Protein AF-A0A212C5T6-F1 (afdb_monomer)

Structure (mmCIF, N/CA/C/O backbone):
data_AF-A0A212C5T6-F1
#
_entry.id   AF-A0A212C5T6-F1
#
loop_
_atom_site.group_PDB
_atom_site.id
_atom_site.type_symbol
_atom_site.label_atom_id
_atom_site.label_alt_id
_atom_site.label_comp_id
_atom_site.label_asym_id
_atom_site.label_entity_id
_atom_site.label_seq_id
_atom_site.pdbx_PDB_ins_code
_atom_site.Cartn_x
_atom_site.Cartn_y
_atom_site.Cartn_z
_atom_site.occupancy
_atom_site.B_iso_or_equiv
_atom_site.auth_seq_id
_atom_site.auth_comp_id
_atom_site.auth_asym_id
_atom_site.auth_atom_id
_atom_site.pdbx_PDB_model_num
ATOM 1 N N . MET A 1 1 ? 18.902 -3.415 93.023 1.00 35.72 1 MET A N 1
ATOM 2 C CA . MET A 1 1 ? 18.819 -2.760 91.704 1.00 35.72 1 MET A CA 1
ATOM 3 C C . MET A 1 1 ? 17.953 -3.625 90.806 1.00 35.72 1 MET A C 1
ATOM 5 O O . MET A 1 1 ? 18.216 -4.813 90.742 1.00 35.72 1 MET A O 1
ATOM 9 N N . ILE A 1 2 ? 16.951 -2.993 90.184 1.00 35.66 2 ILE A N 1
ATOM 10 C CA . ILE A 1 2 ? 16.419 -3.263 88.837 1.00 35.66 2 ILE A CA 1
ATOM 11 C C . ILE A 1 2 ? 15.743 -4.639 88.617 1.00 35.66 2 ILE A C 1
ATOM 13 O O . ILE A 1 2 ? 16.389 -5.667 88.451 1.00 35.66 2 ILE A O 1
ATOM 17 N N . PHE A 1 3 ? 14.405 -4.602 88.595 1.00 30.30 3 PHE A N 1
ATOM 18 C CA . PHE A 1 3 ? 13.509 -5.548 87.907 1.00 30.30 3 PHE A CA 1
ATOM 19 C C . PHE A 1 3 ? 13.684 -5.447 86.368 1.00 30.30 3 PHE A C 1
ATOM 21 O O . PHE A 1 3 ? 14.281 -4.484 85.898 1.00 30.30 3 PHE A O 1
ATOM 28 N N . PRO A 1 4 ? 12.988 -6.267 85.566 1.00 52.34 4 PRO A N 1
ATOM 29 C CA . PRO A 1 4 ? 13.288 -7.629 85.137 1.00 52.34 4 PRO A CA 1
ATOM 30 C C . PRO A 1 4 ? 13.469 -7.642 83.597 1.00 52.34 4 PRO A C 1
ATOM 32 O O . PRO A 1 4 ? 13.350 -6.607 82.956 1.00 52.34 4 PRO A O 1
ATOM 35 N N . GLU A 1 5 ? 13.665 -8.793 82.956 1.00 35.28 5 GLU A N 1
ATOM 36 C CA . GLU A 1 5 ? 13.210 -8.940 81.562 1.00 35.28 5 GLU A CA 1
ATOM 37 C C . GLU A 1 5 ? 13.089 -10.420 81.200 1.00 35.28 5 GLU A C 1
ATOM 39 O O . GLU A 1 5 ? 14.076 -11.138 81.063 1.00 35.28 5 GLU A O 1
ATOM 44 N N . THR A 1 6 ? 11.853 -10.905 81.076 1.00 45.28 6 THR A N 1
ATOM 45 C CA . THR A 1 6 ? 11.567 -12.130 80.324 1.00 45.28 6 THR A CA 1
ATOM 46 C C . THR A 1 6 ? 10.962 -11.707 78.999 1.00 45.28 6 THR A C 1
ATOM 48 O O . THR A 1 6 ? 9.801 -11.319 78.908 1.00 45.28 6 THR A O 1
ATOM 51 N N . SER A 1 7 ? 11.790 -11.767 77.963 1.00 41.31 7 SER A N 1
ATOM 52 C CA . SER A 1 7 ? 11.422 -11.518 76.578 1.00 41.31 7 SER A CA 1
ATOM 53 C C . SER A 1 7 ? 10.612 -12.707 76.048 1.00 41.31 7 SER A C 1
ATOM 55 O O . SER A 1 7 ? 11.163 -13.680 75.539 1.00 41.31 7 SER A O 1
ATOM 57 N N . LYS A 1 8 ? 9.283 -12.641 76.165 1.00 51.31 8 LYS A N 1
ATOM 58 C CA . LYS A 1 8 ? 8.364 -13.371 75.281 1.00 51.31 8 LYS A CA 1
ATOM 59 C C . LYS A 1 8 ? 7.740 -12.362 74.325 1.00 51.31 8 LYS A C 1
ATOM 61 O O . LYS A 1 8 ? 6.705 -11.768 74.593 1.00 51.31 8 LYS A O 1
ATOM 66 N N . ASN A 1 9 ? 8.447 -12.163 73.224 1.00 43.94 9 ASN A N 1
ATOM 67 C CA . ASN A 1 9 ? 7.985 -11.464 72.035 1.00 43.94 9 ASN A CA 1
ATOM 68 C C . ASN A 1 9 ? 7.105 -12.409 71.198 1.00 43.94 9 ASN A C 1
ATOM 70 O O . ASN A 1 9 ? 7.504 -13.553 71.004 1.00 43.94 9 ASN A O 1
ATOM 74 N N . MET A 1 10 ? 5.965 -12.033 70.613 1.00 38.06 10 MET A N 1
ATOM 75 C CA . MET A 1 10 ? 5.112 -10.831 70.659 1.00 38.06 10 MET A CA 1
ATOM 76 C C . MET A 1 10 ? 3.752 -11.296 70.078 1.00 38.06 10 MET A C 1
ATOM 78 O O . MET A 1 10 ? 3.755 -11.933 69.029 1.00 38.06 10 MET A O 1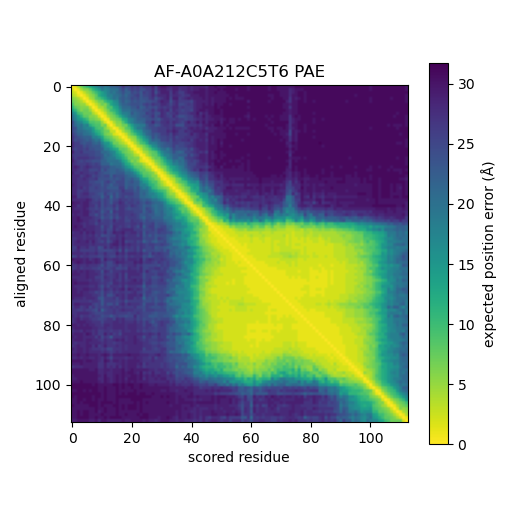
ATOM 82 N N . PHE A 1 11 ? 2.635 -11.244 70.816 1.00 37.28 11 PHE A N 1
ATOM 83 C CA . PHE A 1 11 ? 1.751 -10.084 71.074 1.00 37.28 11 PHE A CA 1
ATOM 84 C C . PHE A 1 11 ? 0.607 -10.049 70.034 1.00 37.28 11 PHE A C 1
ATOM 86 O O . PHE A 1 11 ? 0.898 -9.906 68.852 1.00 37.28 11 PHE A O 1
ATOM 93 N N . THR A 1 12 ? -0.695 -10.193 70.310 1.00 45.56 12 THR A N 1
ATOM 94 C CA . THR A 1 12 ? -1.588 -10.305 71.499 1.00 45.56 12 THR A CA 1
ATOM 95 C C . THR A 1 12 ? -2.949 -10.780 70.940 1.00 45.56 12 THR A C 1
ATOM 97 O O . THR A 1 12 ? -3.289 -10.382 69.827 1.00 45.56 12 THR A O 1
ATOM 100 N N . GLU A 1 13 ? -3.694 -11.723 71.532 1.00 39.53 13 GLU A N 1
ATOM 101 C CA . GLU A 1 13 ? -4.564 -11.586 72.730 1.00 39.53 13 GLU A CA 1
ATOM 102 C C . GLU A 1 13 ? -5.621 -10.467 72.524 1.00 39.53 13 GLU A C 1
ATOM 104 O O . GLU A 1 13 ? -5.275 -9.368 72.102 1.00 39.53 13 GLU A O 1
ATOM 109 N N . TRP A 1 14 ? -6.934 -10.698 72.653 1.00 32.94 14 TRP A N 1
ATOM 110 C CA . TRP A 1 14 ? -7.599 -11.082 73.902 1.00 32.94 14 TRP A CA 1
ATOM 111 C C . TRP A 1 14 ? -8.853 -11.957 73.755 1.00 32.94 14 TRP A C 1
ATOM 113 O O . TRP A 1 14 ? -9.673 -11.784 72.853 1.00 32.94 14 TRP A O 1
ATOM 123 N N . ASP A 1 15 ? -8.958 -12.854 74.736 1.00 36.12 15 ASP A N 1
ATOM 124 C CA . ASP A 1 15 ? -10.053 -13.741 75.123 1.00 36.12 15 ASP A CA 1
ATOM 125 C C . ASP A 1 15 ? -11.331 -13.023 75.581 1.00 36.12 15 ASP A C 1
ATOM 127 O O . ASP A 1 15 ? -11.256 -11.990 76.244 1.00 36.12 15 ASP A O 1
ATOM 131 N N . VAL A 1 16 ? -12.493 -13.672 75.392 1.00 39.16 16 VAL A N 1
ATOM 132 C CA . VAL A 1 16 ? -13.623 -13.566 76.338 1.00 39.16 16 VAL A CA 1
ATOM 133 C C . VAL A 1 16 ? -14.379 -14.904 76.445 1.00 39.16 16 VAL A C 1
ATOM 135 O O . VAL A 1 16 ? -15.119 -15.261 75.525 1.00 39.16 16 VAL A O 1
ATOM 138 N N . PRO A 1 17 ? -14.303 -15.611 77.589 1.00 40.31 17 PRO A N 1
ATOM 139 C CA . PRO A 1 17 ? -15.360 -16.508 78.031 1.00 40.31 17 PRO A CA 1
ATOM 140 C C . PRO A 1 17 ? -16.037 -15.973 79.306 1.00 40.31 17 PRO A C 1
ATOM 142 O O . PRO A 1 17 ? -15.397 -15.798 80.338 1.00 40.31 17 PRO A O 1
ATOM 145 N N . GLY A 1 18 ? -17.361 -15.800 79.245 1.00 41.06 18 GLY A N 1
ATOM 146 C CA . GLY A 1 18 ? -18.243 -15.790 80.418 1.00 41.06 18 GLY A CA 1
ATOM 147 C C . GLY A 1 18 ? -18.534 -14.437 81.076 1.00 41.06 18 GLY A C 1
ATOM 148 O O . GLY A 1 18 ? -17.949 -14.108 82.098 1.00 41.06 18 GLY A O 1
ATOM 149 N N . GLU A 1 19 ? -19.583 -13.754 80.613 1.00 38.84 19 GLU A N 1
ATOM 150 C CA . GLU A 1 19 ? -20.469 -12.984 81.497 1.00 38.84 19 GLU A CA 1
ATOM 151 C C . GLU A 1 19 ? -21.920 -13.374 81.197 1.00 38.84 19 GLU A C 1
ATOM 153 O O . GLU A 1 19 ? -22.428 -13.195 80.089 1.00 38.84 19 GLU A O 1
ATOM 158 N N . GLN A 1 20 ? -22.593 -13.942 82.199 1.00 41.44 20 GLN A N 1
ATOM 159 C CA . GLN A 1 20 ? -24.047 -13.960 82.236 1.00 41.44 20 GLN A CA 1
ATOM 160 C C . GLN A 1 20 ? -24.532 -12.546 82.582 1.00 41.44 20 GLN A C 1
ATOM 162 O O . GLN A 1 20 ? -24.100 -11.977 83.579 1.00 41.44 20 GLN A O 1
ATOM 167 N N . GLY A 1 21 ? -25.487 -12.033 81.802 1.00 49.31 21 GLY A N 1
ATOM 168 C CA . GLY A 1 21 ? -26.382 -10.952 82.217 1.00 49.31 21 GLY A CA 1
ATOM 169 C C . GLY A 1 21 ? -26.021 -9.543 81.748 1.00 49.31 21 GLY A C 1
ATOM 170 O O . GLY A 1 21 ? -25.510 -8.743 82.523 1.00 49.31 21 GLY A O 1
ATOM 171 N N . LYS A 1 22 ? -26.460 -9.183 80.535 1.00 40.22 22 LYS A N 1
ATOM 172 C CA . LYS A 1 22 ? -27.097 -7.881 80.267 1.00 40.22 22 LYS A CA 1
ATOM 173 C C . LYS A 1 22 ? -27.860 -7.913 78.944 1.00 40.22 22 LYS A C 1
ATOM 175 O O . LYS A 1 22 ? -27.276 -8.038 77.874 1.00 40.22 22 LYS A O 1
ATOM 180 N N . SER A 1 23 ? -29.179 -7.784 79.048 1.00 51.94 23 SER A N 1
ATOM 181 C CA . SER A 1 23 ? -30.058 -7.433 77.939 1.00 51.94 23 SER A CA 1
ATOM 182 C C . SER A 1 23 ? -29.604 -6.125 77.303 1.00 51.94 23 SER A C 1
ATOM 184 O O . SER A 1 23 ? -29.592 -5.096 77.976 1.00 51.94 23 SER A O 1
ATOM 186 N N . VAL A 1 24 ? -29.315 -6.159 76.007 1.00 50.75 24 VAL A N 1
ATOM 187 C CA . VAL A 1 24 ? -29.543 -5.031 75.100 1.00 50.75 24 VAL A CA 1
ATOM 188 C C . VAL A 1 24 ? -29.707 -5.594 73.690 1.00 50.75 24 VAL A C 1
ATOM 190 O O . VAL A 1 24 ? -28.738 -5.999 73.055 1.00 50.75 24 VAL A O 1
ATOM 193 N N . GLU A 1 25 ? -30.952 -5.645 73.211 1.00 47.22 25 GLU A N 1
ATOM 194 C CA . GLU A 1 25 ? -31.215 -5.608 71.769 1.00 47.22 25 GLU A CA 1
ATOM 195 C C . GLU A 1 25 ? -30.583 -4.331 71.198 1.00 47.22 25 GLU A C 1
ATOM 197 O O . GLU A 1 25 ? -30.626 -3.278 71.844 1.00 47.22 25 GLU A O 1
ATOM 202 N N . PRO A 1 26 ? -30.049 -4.383 69.969 1.00 46.78 26 PRO A N 1
ATOM 203 C CA . PRO A 1 26 ? -30.624 -3.457 69.006 1.00 46.78 26 PRO A CA 1
ATOM 204 C C . PRO A 1 26 ? -30.735 -3.995 67.574 1.00 46.78 26 PRO A C 1
ATOM 206 O O . PRO A 1 26 ? -29.805 -4.536 66.988 1.00 46.78 26 PRO A O 1
ATOM 209 N N . ALA A 1 27 ? -31.897 -3.660 67.018 1.00 44.66 27 ALA A N 1
ATOM 210 C CA . ALA A 1 27 ? -32.120 -3.158 65.669 1.00 44.66 27 ALA A CA 1
ATOM 211 C C . ALA A 1 27 ? -31.886 -4.109 64.484 1.00 44.66 27 ALA A C 1
ATO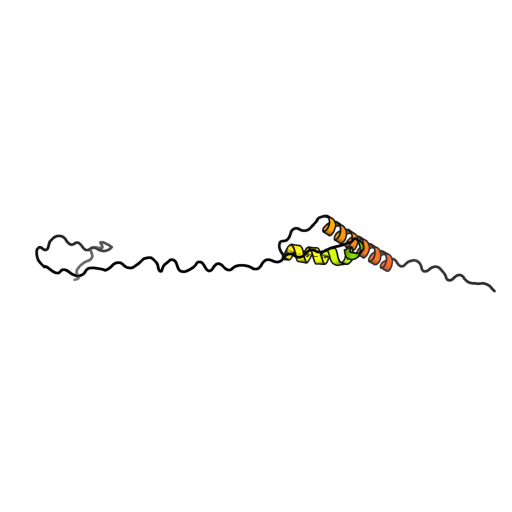M 213 O O . ALA A 1 27 ? -30.792 -4.273 63.956 1.00 44.66 27 ALA A O 1
ATOM 214 N N . HIS A 1 28 ? -33.018 -4.584 63.960 1.00 51.62 28 HIS A N 1
ATOM 215 C CA . HIS A 1 28 ? -33.309 -4.681 62.531 1.00 51.62 28 HIS A CA 1
ATOM 216 C C . HIS A 1 28 ? -32.394 -3.803 61.648 1.00 51.62 28 HIS A C 1
ATOM 218 O O . HIS A 1 28 ? -32.658 -2.612 61.471 1.00 51.62 28 HIS A O 1
ATOM 224 N N . GLN A 1 29 ? -31.391 -4.394 60.993 1.00 46.19 29 GLN A N 1
ATOM 225 C CA . GLN A 1 29 ? -30.778 -3.777 59.817 1.00 46.19 29 GLN A CA 1
ATOM 226 C C . GLN A 1 29 ? -31.504 -4.278 58.563 1.00 46.19 29 GLN A C 1
ATOM 228 O O . GLN A 1 29 ? -31.169 -5.283 57.942 1.00 46.19 29 GLN A O 1
ATOM 233 N N . SER A 1 30 ? -32.582 -3.548 58.282 1.00 44.69 30 SER A N 1
ATOM 234 C CA . SER A 1 30 ? -33.236 -3.335 56.991 1.00 44.69 30 SER A CA 1
ATOM 235 C C . SER A 1 30 ? -32.369 -3.669 55.770 1.00 44.69 30 SER A C 1
ATOM 237 O O . SER A 1 30 ? -31.257 -3.163 55.624 1.00 44.69 30 SER A O 1
ATOM 239 N N . GLY A 1 31 ? -32.950 -4.443 54.848 1.00 48.81 31 GLY A N 1
ATOM 240 C CA . GLY A 1 31 ? -32.353 -4.830 53.577 1.00 48.81 31 GLY A CA 1
ATOM 241 C C . GLY A 1 31 ? -31.874 -3.636 52.753 1.00 48.81 31 GLY A C 1
ATOM 242 O O . GLY A 1 31 ? -32.661 -2.809 52.292 1.00 48.81 31 GLY A O 1
ATOM 243 N N . GLY A 1 32 ? -30.562 -3.582 52.535 1.00 42.62 32 GLY A N 1
ATOM 244 C CA . GLY A 1 32 ? -29.961 -2.789 51.475 1.00 42.62 32 GLY A CA 1
ATOM 245 C C . GLY A 1 32 ? -30.190 -3.491 50.141 1.00 42.62 32 GLY A C 1
ATOM 246 O O . GLY A 1 32 ? -29.729 -4.608 49.930 1.00 42.62 32 GLY A O 1
ATOM 247 N N . ASN A 1 33 ? -30.936 -2.840 49.257 1.00 50.16 33 ASN A N 1
ATOM 248 C CA . ASN A 1 33 ? -31.240 -3.298 47.907 1.00 50.16 33 ASN A CA 1
ATOM 249 C C . ASN A 1 33 ? -29.922 -3.416 47.099 1.00 50.16 33 ASN A C 1
ATOM 251 O O . ASN A 1 33 ? -29.293 -2.385 46.849 1.00 50.16 33 ASN A O 1
ATOM 255 N N . PRO A 1 34 ? -29.470 -4.609 46.660 1.00 50.84 34 PRO A N 1
ATOM 256 C CA . PRO A 1 34 ? -28.212 -4.750 45.913 1.00 50.84 34 PRO A CA 1
ATOM 257 C C . PRO A 1 34 ? -28.292 -4.200 44.474 1.00 50.84 34 PRO A C 1
ATOM 259 O O . PRO A 1 34 ? -27.341 -4.323 43.704 1.00 50.84 34 PRO A O 1
ATOM 262 N N . SER A 1 35 ? -29.411 -3.583 44.080 1.00 54.44 35 SER A N 1
ATOM 263 C CA . SER A 1 35 ? -29.696 -3.232 42.686 1.00 54.44 35 SER A CA 1
ATOM 264 C C . SER A 1 35 ? -28.919 -2.029 42.139 1.00 54.44 35 SER A C 1
ATOM 266 O O . SER A 1 35 ? -28.918 -1.826 40.928 1.00 54.44 35 SER A O 1
ATOM 268 N N . LEU A 1 36 ? -28.209 -1.260 42.973 1.00 50.97 36 LEU A N 1
ATOM 269 C CA . LEU A 1 36 ? -27.456 -0.081 42.512 1.00 50.97 36 LEU A CA 1
ATOM 270 C C . LEU A 1 36 ? -25.973 -0.348 42.207 1.00 50.97 36 LEU A C 1
ATOM 272 O O . LEU A 1 36 ? -25.321 0.500 41.603 1.00 50.97 36 LEU A O 1
ATOM 276 N N . PHE A 1 37 ? -25.447 -1.543 42.503 1.00 50.16 37 PHE A N 1
ATOM 277 C CA . PHE A 1 37 ? -24.091 -1.952 42.089 1.00 50.16 37 PHE A CA 1
ATOM 278 C C . PHE A 1 37 ? -24.027 -2.515 40.657 1.00 50.16 37 PHE A C 1
ATOM 280 O O . PHE A 1 37 ? -23.056 -3.157 40.266 1.00 50.16 37 PHE A O 1
ATOM 287 N N . SER A 1 38 ? -25.066 -2.264 39.857 1.00 43.94 38 SER A N 1
ATOM 288 C CA . SER A 1 38 ? -25.134 -2.637 38.442 1.00 43.94 38 SER A CA 1
ATOM 289 C C . SER A 1 38 ? -25.327 -1.417 37.538 1.00 43.94 38 SER A C 1
ATOM 291 O O . SER A 1 38 ? -25.925 -1.502 36.468 1.00 43.94 38 SER A O 1
ATOM 293 N N . GLN A 1 39 ? -24.824 -0.247 37.946 1.00 48.81 39 GLN A N 1
ATOM 294 C CA . GLN A 1 39 ? -24.818 0.919 37.069 1.00 48.81 39 GLN A CA 1
ATOM 295 C C . GLN A 1 39 ? -23.622 0.849 36.108 1.00 48.81 39 GLN A C 1
ATOM 297 O O . GLN A 1 39 ? -22.573 1.454 36.296 1.00 48.81 39 GLN A O 1
ATOM 302 N N . THR A 1 40 ? -23.858 0.096 35.038 1.00 51.47 40 THR A N 1
ATOM 303 C CA . THR A 1 40 ? -23.463 0.471 33.682 1.00 51.47 40 THR A CA 1
ATOM 304 C C . THR A 1 40 ? -21.962 0.448 33.406 1.00 51.47 40 THR A C 1
ATOM 306 O O . THR A 1 40 ? -21.271 1.465 33.393 1.00 51.47 40 THR A O 1
ATOM 309 N N . VAL A 1 41 ? -21.494 -0.732 33.004 1.00 61.16 41 VAL A N 1
ATOM 310 C CA . VAL A 1 41 ? -20.424 -0.865 32.011 1.00 61.16 41 VAL A CA 1
ATOM 311 C C . VAL A 1 41 ? -20.793 0.059 30.842 1.00 61.16 41 VAL A C 1
ATOM 313 O O . VAL A 1 41 ? -21.694 -0.253 30.059 1.00 61.16 41 VAL A O 1
ATOM 316 N N . LEU A 1 42 ? -20.201 1.257 30.785 1.00 58.91 42 LEU A N 1
ATOM 317 C CA . LEU A 1 42 ? -20.477 2.235 29.736 1.00 58.91 42 LEU A CA 1
ATOM 318 C C . LEU A 1 42 ? -20.100 1.594 28.402 1.00 58.91 42 LEU A C 1
ATOM 320 O O . LEU A 1 42 ? -18.931 1.503 28.030 1.00 58.91 42 LEU A O 1
ATOM 324 N N . THR A 1 43 ? -21.115 1.107 27.693 1.00 65.62 43 THR A N 1
ATOM 325 C CA . THR A 1 43 ? -20.978 0.551 26.354 1.00 65.62 43 THR A CA 1
ATOM 326 C C . THR A 1 43 ? -20.658 1.711 25.419 1.00 65.62 43 THR A C 1
ATOM 328 O O . THR A 1 43 ? -21.543 2.370 24.876 1.00 65.62 43 THR A O 1
ATOM 331 N N . LEU A 1 44 ? -19.366 1.998 25.261 1.00 72.25 44 LEU A N 1
ATOM 332 C CA . LEU A 1 44 ? -18.849 2.923 24.262 1.00 72.25 44 LEU A CA 1
ATOM 333 C C . LEU A 1 44 ? -19.089 2.302 22.882 1.00 72.25 44 LEU A C 1
ATOM 335 O O . LEU A 1 44 ? -18.271 1.539 22.368 1.00 72.25 44 LEU A O 1
ATOM 339 N N . LYS A 1 45 ? -20.243 2.600 22.279 1.00 74.62 45 LYS A N 1
ATOM 340 C CA . LYS A 1 45 ? -20.564 2.200 20.906 1.00 74.62 45 LYS A CA 1
ATOM 341 C C . LYS A 1 45 ? -19.592 2.899 19.948 1.00 74.62 45 LYS A C 1
ATOM 343 O O . LYS A 1 45 ? -19.800 4.051 19.572 1.00 74.62 45 LYS A O 1
ATOM 348 N N . LYS A 1 46 ? -18.510 2.213 19.565 1.00 76.62 46 LYS A N 1
ATOM 349 C CA . LYS A 1 46 ? -17.561 2.694 18.552 1.00 76.62 46 LYS A CA 1
ATOM 350 C C . LYS A 1 46 ? -18.279 2.787 17.204 1.00 76.62 46 LYS A C 1
ATOM 352 O O . LYS A 1 46 ? -18.914 1.829 16.770 1.00 76.62 46 LYS A O 1
ATOM 357 N N . ARG A 1 47 ? -18.192 3.945 16.546 1.00 86.88 47 ARG A N 1
ATOM 358 C CA . ARG A 1 47 ? -18.631 4.097 15.153 1.00 86.88 47 ARG A CA 1
ATOM 359 C C . ARG A 1 47 ? -17.567 3.468 14.259 1.00 86.88 47 ARG A C 1
ATOM 361 O O . ARG A 1 47 ? -16.401 3.836 14.359 1.00 86.88 47 ARG A O 1
ATOM 368 N N . THR A 1 48 ? -17.961 2.518 13.423 1.00 89.31 48 THR A N 1
ATOM 369 C CA . THR A 1 48 ? -17.089 1.916 12.412 1.00 89.31 48 THR A CA 1
ATOM 370 C C . THR A 1 48 ? -17.375 2.544 11.050 1.00 89.31 48 THR A C 1
ATOM 372 O O . THR A 1 48 ? -18.503 2.942 10.763 1.00 89.31 48 THR A O 1
ATOM 375 N N . GLY A 1 49 ? -16.339 2.663 10.223 1.00 91.38 49 GLY A N 1
ATOM 376 C CA . GLY A 1 49 ? -16.425 3.117 8.838 1.00 91.38 49 GLY A CA 1
ATOM 377 C C . GLY A 1 49 ? -15.556 2.228 7.955 1.00 91.38 49 GLY A C 1
ATOM 378 O O . GLY A 1 49 ? -14.571 1.667 8.433 1.00 91.38 49 GLY A O 1
ATOM 379 N N . VAL A 1 50 ? -15.936 2.082 6.687 1.00 94.00 50 VAL A N 1
ATOM 380 C CA . VAL A 1 50 ? -15.187 1.308 5.687 1.00 94.00 50 VAL A CA 1
ATOM 381 C C . VAL A 1 50 ? -14.755 2.252 4.573 1.00 94.00 50 VAL A C 1
ATOM 383 O O . VAL A 1 50 ? -15.565 3.036 4.081 1.00 94.00 50 VAL A O 1
ATOM 386 N N . SER A 1 51 ? -13.489 2.164 4.173 1.00 93.94 51 SER A N 1
ATOM 387 C CA . SER A 1 51 ? -12.961 2.821 2.980 1.00 93.94 51 SER A CA 1
ATOM 388 C C . SER A 1 51 ? -12.589 1.774 1.935 1.00 93.94 51 SER A C 1
ATOM 390 O O . SER A 1 51 ? -12.040 0.722 2.255 1.00 93.94 51 SER A O 1
ATOM 392 N N . ILE A 1 52 ? -12.899 2.069 0.673 1.00 94.62 52 ILE A N 1
ATOM 393 C CA . ILE A 1 52 ? -12.511 1.256 -0.480 1.00 94.62 52 ILE A CA 1
ATOM 394 C C . ILE A 1 52 ? -11.644 2.139 -1.368 1.00 94.62 52 ILE A C 1
ATOM 396 O O . ILE A 1 52 ? -12.049 3.244 -1.727 1.00 94.62 52 ILE A O 1
ATOM 400 N N . THR A 1 53 ? -10.467 1.641 -1.731 1.00 93.81 53 THR A N 1
ATOM 401 C CA . THR A 1 53 ? -9.512 2.362 -2.5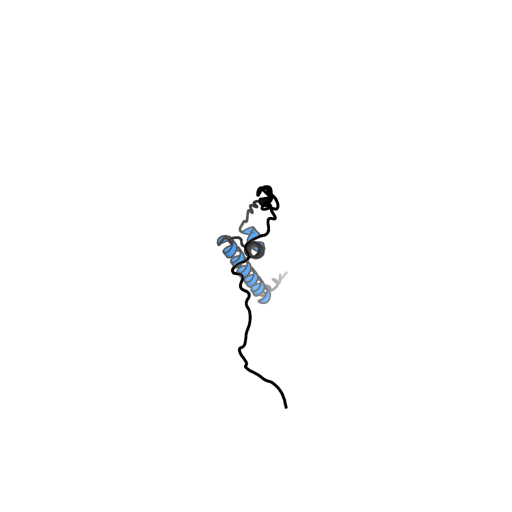75 1.00 93.81 53 THR A CA 1
ATOM 402 C C . THR A 1 53 ? -9.260 1.555 -3.841 1.00 93.81 53 THR A C 1
ATOM 404 O O . THR A 1 53 ? -8.864 0.394 -3.765 1.00 93.81 53 THR A O 1
ATOM 407 N N . LEU A 1 54 ? -9.468 2.170 -5.007 1.00 96.31 54 LEU A N 1
ATOM 408 C CA . LEU A 1 54 ? -9.087 1.608 -6.302 1.00 96.31 54 LEU A CA 1
ATOM 409 C C . LEU A 1 54 ? -7.689 2.114 -6.676 1.00 96.31 54 LEU A C 1
ATOM 411 O O . LEU A 1 54 ? -7.450 3.318 -6.674 1.00 96.31 54 LEU A O 1
ATOM 415 N N . ILE A 1 55 ? -6.781 1.197 -6.998 1.00 95.44 55 ILE A N 1
ATOM 416 C CA . ILE A 1 55 ? -5.395 1.491 -7.381 1.00 95.44 55 ILE A CA 1
ATOM 417 C C . ILE A 1 55 ? -5.112 0.796 -8.710 1.00 95.44 55 ILE A C 1
ATOM 419 O O . ILE A 1 55 ? -5.463 -0.369 -8.900 1.00 95.44 55 ILE A O 1
ATOM 423 N N . THR A 1 56 ? -4.441 1.495 -9.621 1.00 95.94 56 THR A N 1
ATOM 424 C CA . THR A 1 56 ? -3.961 0.943 -10.890 1.00 95.94 56 THR A CA 1
ATOM 425 C C . THR A 1 56 ? -2.435 0.950 -10.945 1.00 95.94 56 THR A C 1
ATOM 427 O O . THR A 1 56 ? -1.749 1.565 -10.129 1.00 95.94 56 THR A O 1
ATOM 430 N N . ARG A 1 57 ? -1.866 0.322 -11.981 1.00 93.19 57 ARG A N 1
ATOM 431 C CA . ARG A 1 57 ? -0.415 0.356 -12.222 1.00 93.19 57 ARG A CA 1
AT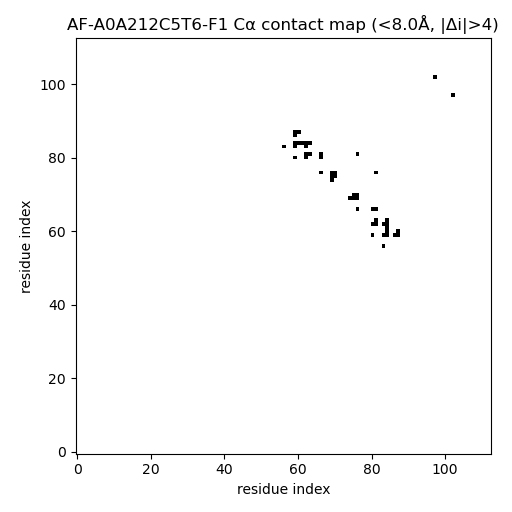OM 432 C C . ARG A 1 57 ? 0.132 1.783 -12.377 1.00 93.19 57 ARG A C 1
ATOM 434 O O . ARG A 1 57 ? 1.299 2.008 -12.071 1.00 93.19 57 ARG A O 1
ATOM 441 N N . ASN A 1 58 ? -0.677 2.736 -12.844 1.00 94.81 58 ASN A N 1
ATOM 442 C CA . ASN A 1 58 ? -0.246 4.126 -13.009 1.00 94.81 58 ASN A CA 1
ATOM 443 C C . ASN A 1 58 ? -0.019 4.838 -11.661 1.00 94.81 58 ASN A C 1
ATOM 445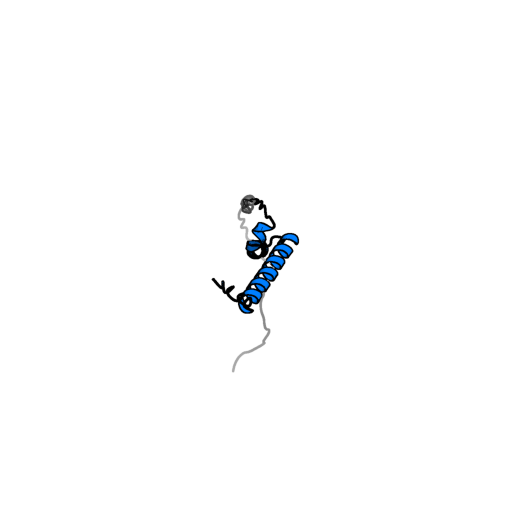 O O . ASN A 1 58 ? 0.743 5.802 -11.590 1.00 94.81 58 ASN A O 1
ATOM 449 N N . ASP A 1 59 ? -0.594 4.305 -10.583 1.00 95.88 59 ASP A N 1
ATOM 450 C CA . ASP A 1 59 ? -0.539 4.863 -9.230 1.00 95.88 59 ASP A CA 1
ATOM 451 C C . ASP A 1 59 ? 0.624 4.287 -8.399 1.00 95.88 59 ASP A C 1
ATOM 453 O O . ASP A 1 59 ? 0.829 4.649 -7.245 1.00 95.88 59 ASP A O 1
ATOM 457 N N . TRP A 1 60 ? 1.469 3.438 -8.988 1.00 95.81 60 TRP A N 1
ATOM 458 C CA . TRP A 1 60 ? 2.667 2.850 -8.364 1.00 95.81 60 TRP A CA 1
ATOM 459 C C . TRP A 1 60 ? 3.590 3.829 -7.614 1.00 95.81 60 TRP A C 1
ATOM 461 O O . TRP A 1 60 ? 4.286 3.421 -6.686 1.00 95.81 60 TRP A O 1
ATOM 471 N N . LYS A 1 61 ? 3.583 5.125 -7.959 1.00 96.00 61 LYS A N 1
ATOM 472 C CA . LYS A 1 61 ? 4.344 6.165 -7.249 1.00 96.00 61 LYS A CA 1
ATOM 473 C C . LYS A 1 61 ? 3.893 6.350 -5.793 1.00 96.00 61 LYS A C 1
ATOM 475 O O . LYS A 1 61 ? 4.737 6.656 -4.954 1.00 96.00 61 LYS A O 1
ATOM 480 N N . ILE A 1 62 ? 2.601 6.178 -5.501 1.00 96.38 62 ILE A N 1
ATOM 481 C CA . ILE A 1 62 ? 2.029 6.361 -4.155 1.00 96.38 62 ILE A CA 1
ATOM 482 C C . ILE A 1 62 ? 1.989 5.060 -3.342 1.00 96.38 62 ILE A C 1
ATOM 484 O O . ILE A 1 62 ? 1.756 5.099 -2.137 1.00 96.38 62 ILE A O 1
ATOM 488 N N . ALA A 1 63 ? 2.258 3.910 -3.970 1.00 97.19 63 ALA A N 1
ATOM 489 C CA . ALA A 1 63 ? 2.140 2.595 -3.338 1.00 97.19 63 ALA A CA 1
ATOM 490 C C . ALA A 1 63 ? 2.962 2.476 -2.044 1.00 97.19 63 ALA A C 1
ATOM 492 O O . ALA A 1 63 ? 2.468 1.963 -1.047 1.00 97.19 63 ALA A O 1
ATOM 493 N N . GLY A 1 64 ? 4.187 3.013 -2.028 1.00 96.88 64 GLY A N 1
ATOM 494 C CA . GLY A 1 64 ? 5.031 2.990 -0.830 1.00 96.88 64 GLY A CA 1
ATOM 495 C C . GLY A 1 64 ? 4.459 3.794 0.342 1.00 96.88 64 GLY A C 1
ATOM 496 O O . GLY A 1 64 ? 4.557 3.365 1.485 1.00 96.88 64 GLY A O 1
ATOM 497 N N . GLU A 1 65 ? 3.833 4.940 0.071 1.00 97.50 65 GLU A N 1
ATOM 498 C CA . GLU A 1 65 ? 3.185 5.743 1.114 1.00 97.50 65 GLU A CA 1
ATOM 499 C C . GLU A 1 65 ? 1.920 5.055 1.637 1.00 97.50 65 GLU A C 1
ATOM 501 O O . GLU A 1 65 ? 1.685 5.027 2.845 1.00 97.50 65 GLU A O 1
ATOM 506 N N . LEU A 1 66 ? 1.143 4.444 0.738 1.00 97.31 66 LEU A N 1
ATOM 507 C CA . LEU A 1 66 ? -0.054 3.700 1.110 1.00 97.31 66 LEU A CA 1
ATOM 508 C C . LEU A 1 66 ? 0.280 2.511 2.020 1.00 97.31 66 LEU A C 1
ATOM 510 O O . LEU A 1 66 ? -0.382 2.340 3.038 1.00 97.31 66 LEU A O 1
ATOM 514 N N . ILE A 1 67 ? 1.336 1.749 1.716 1.00 97.94 67 ILE A N 1
ATOM 515 C CA . ILE A 1 67 ? 1.826 0.664 2.585 1.00 97.94 67 ILE A CA 1
ATOM 516 C C . ILE A 1 67 ? 2.106 1.191 3.998 1.00 97.94 67 ILE A C 1
ATOM 518 O O . ILE A 1 67 ? 1.565 0.661 4.964 1.00 97.94 67 ILE A O 1
ATOM 522 N N . ASN A 1 68 ? 2.842 2.301 4.119 1.00 98.06 68 ASN A N 1
ATOM 523 C CA . ASN A 1 68 ? 3.152 2.900 5.421 1.00 98.06 68 ASN A CA 1
ATOM 524 C C . ASN A 1 68 ? 1.894 3.332 6.201 1.00 98.06 68 ASN A C 1
ATOM 526 O O . ASN A 1 68 ? 1.916 3.408 7.430 1.00 98.06 68 ASN A O 1
ATOM 530 N N . ILE A 1 69 ? 0.807 3.711 5.519 1.00 97.62 69 ILE A N 1
ATOM 531 C CA . ILE A 1 69 ? -0.477 4.019 6.169 1.00 97.62 69 ILE A CA 1
ATOM 532 C C . ILE A 1 69 ? -1.128 2.733 6.683 1.00 97.62 69 ILE A C 1
ATOM 534 O O . ILE A 1 69 ? -1.531 2.702 7.845 1.00 97.62 69 ILE A O 1
ATOM 538 N N . LEU A 1 70 ? -1.199 1.688 5.852 1.00 97.50 70 LEU A N 1
ATOM 539 C CA . LEU A 1 70 ? -1.798 0.402 6.220 1.00 97.50 70 LEU A CA 1
ATOM 540 C C . LEU A 1 70 ? -1.077 -0.224 7.421 1.00 97.50 70 LEU A C 1
ATOM 542 O O . LEU A 1 70 ? -1.731 -0.620 8.382 1.00 97.50 70 LEU A O 1
ATOM 546 N N . GLU A 1 71 ? 0.258 -0.225 7.424 1.00 97.94 71 GLU A N 1
ATOM 547 C CA . GLU A 1 71 ? 1.066 -0.766 8.526 1.00 97.94 71 GLU A CA 1
ATOM 548 C C . GLU A 1 71 ? 0.822 -0.023 9.844 1.00 97.94 71 GLU A C 1
ATOM 550 O O . GLU A 1 71 ? 0.546 -0.647 10.868 1.00 97.94 71 GLU A O 1
ATOM 555 N N . ARG A 1 72 ? 0.850 1.318 9.822 1.00 98.19 72 ARG A N 1
ATOM 556 C CA . ARG A 1 72 ? 0.564 2.144 11.011 1.00 98.19 72 ARG A CA 1
ATOM 557 C C . ARG A 1 72 ? -0.871 1.996 11.503 1.00 98.19 72 ARG A C 1
ATOM 559 O O . ARG A 1 72 ? -1.133 2.209 12.682 1.00 98.19 72 ARG A O 1
ATOM 566 N N . ALA A 1 73 ? -1.793 1.667 10.604 1.00 96.69 73 ALA A N 1
ATOM 567 C CA . ALA A 1 73 ? -3.180 1.377 10.929 1.00 96.69 73 ALA A CA 1
ATOM 568 C C . ALA A 1 73 ? -3.404 -0.083 11.364 1.00 96.69 73 ALA A C 1
ATOM 570 O O . ALA A 1 73 ? -4.552 -0.463 11.593 1.00 96.69 73 ALA A O 1
ATOM 571 N N . ASN A 1 74 ? -2.345 -0.901 11.469 1.00 96.69 74 ASN A N 1
ATOM 572 C CA . ASN A 1 74 ? -2.428 -2.339 11.738 1.00 96.69 74 ASN A CA 1
ATOM 573 C C . ASN A 1 74 ? -3.339 -3.090 10.743 1.00 96.69 74 ASN A C 1
ATOM 575 O O . ASN A 1 74 ? -3.994 -4.071 11.096 1.00 96.69 74 ASN A O 1
ATOM 579 N N . GLN A 1 75 ? -3.393 -2.631 9.492 1.00 96.69 75 GLN A N 1
ATOM 580 C CA . GLN A 1 75 ? -4.124 -3.270 8.402 1.00 96.69 75 GLN A CA 1
ATOM 581 C C . GLN A 1 75 ? -3.203 -4.204 7.609 1.00 96.69 75 GLN A C 1
ATOM 583 O O . GLN A 1 75 ? -1.996 -3.986 7.515 1.00 96.69 75 GLN A O 1
ATOM 588 N N . SER A 1 76 ? -3.776 -5.250 7.011 1.00 97.38 76 SER A N 1
ATOM 589 C CA . SER A 1 76 ? -3.033 -6.156 6.133 1.00 97.38 76 SER A CA 1
ATOM 590 C C . SER A 1 76 ? -2.570 -5.428 4.872 1.00 97.38 76 SER A C 1
ATOM 592 O O . SER A 1 76 ? -3.378 -4.784 4.198 1.00 97.38 76 SER A O 1
ATOM 594 N N . VAL A 1 77 ? -1.297 -5.586 4.518 1.00 97.81 77 VAL A N 1
ATOM 595 C CA . VAL A 1 77 ? -0.727 -5.030 3.289 1.00 97.81 77 VAL A CA 1
ATOM 596 C C . VAL A 1 77 ? -0.895 -6.041 2.144 1.00 97.81 77 VAL A C 1
ATOM 598 O O . VAL A 1 77 ? -0.416 -7.166 2.272 1.00 97.81 77 VAL A O 1
ATOM 601 N N . PRO A 1 78 ? -1.557 -5.685 1.026 1.00 97.00 78 PRO A N 1
ATOM 602 C CA . PRO A 1 78 ? -1.684 -6.580 -0.124 1.00 97.00 78 PRO A CA 1
ATOM 603 C C . PRO A 1 78 ? -0.354 -6.775 -0.867 1.00 97.00 78 PRO A C 1
ATOM 605 O O . PRO A 1 78 ? 0.328 -5.797 -1.174 1.00 97.00 78 PRO A O 1
ATOM 608 N N . GLU A 1 79 ? -0.037 -8.012 -1.251 1.00 97.75 79 GLU A N 1
ATOM 609 C CA . GLU A 1 79 ? 1.200 -8.367 -1.975 1.00 97.75 79 GLU A CA 1
ATOM 610 C C . GLU A 1 79 ? 1.363 -7.590 -3.295 1.00 97.75 79 GLU A C 1
ATOM 612 O O . GLU A 1 79 ? 2.428 -7.051 -3.598 1.00 97.75 79 GLU A O 1
ATOM 617 N N . ASP A 1 80 ? 0.280 -7.432 -4.061 1.00 95.88 80 ASP A N 1
ATOM 618 C CA . ASP A 1 80 ? 0.303 -6.671 -5.316 1.00 95.88 80 ASP A CA 1
ATOM 619 C C . ASP A 1 80 ? 0.714 -5.205 -5.105 1.00 95.88 80 ASP A C 1
ATOM 621 O O . ASP A 1 80 ? 1.382 -4.603 -5.954 1.00 95.88 80 ASP A O 1
ATOM 625 N N . LEU A 1 81 ? 0.345 -4.625 -3.957 1.00 97.38 81 LEU A N 1
ATOM 626 C CA . LEU A 1 81 ? 0.725 -3.265 -3.591 1.00 97.38 81 LEU A CA 1
ATOM 627 C C . LEU A 1 81 ? 2.219 -3.177 -3.258 1.00 97.38 81 LEU A C 1
ATOM 629 O O . LEU A 1 81 ? 2.876 -2.217 -3.673 1.00 97.38 81 LEU A O 1
ATOM 633 N N . VAL A 1 82 ? 2.768 -4.197 -2.589 1.00 97.81 82 VAL A N 1
ATOM 634 C CA . VAL A 1 82 ? 4.212 -4.332 -2.337 1.00 97.81 82 VAL A CA 1
ATOM 635 C C . VAL A 1 82 ? 4.971 -4.407 -3.659 1.00 97.81 82 VAL A C 1
ATOM 637 O O . VAL A 1 82 ? 5.856 -3.584 -3.903 1.00 97.81 82 VAL A O 1
ATOM 640 N N . SER A 1 83 ? 4.550 -5.286 -4.575 1.00 97.38 83 SER A N 1
ATOM 641 C CA . SER A 1 83 ? 5.167 -5.410 -5.902 1.00 97.38 83 SER A CA 1
ATOM 642 C C . SER A 1 83 ? 5.134 -4.090 -6.686 1.00 97.38 83 SER A C 1
ATOM 644 O O . SER A 1 83 ? 6.103 -3.722 -7.359 1.00 97.38 83 SER A O 1
ATOM 646 N N . MET A 1 84 ? 4.042 -3.319 -6.588 1.00 97.00 84 MET A N 1
ATOM 647 C CA . MET A 1 84 ? 3.963 -1.984 -7.192 1.00 97.00 84 MET A CA 1
ATOM 648 C C . MET A 1 84 ? 4.997 -1.014 -6.605 1.00 97.00 84 MET A C 1
ATOM 650 O O . MET A 1 84 ? 5.671 -0.310 -7.366 1.00 97.00 84 MET A O 1
ATOM 654 N N . ALA A 1 85 ? 5.160 -0.996 -5.281 1.00 97.31 85 ALA A N 1
ATOM 655 C CA . ALA A 1 85 ? 6.134 -0.140 -4.610 1.00 97.31 85 ALA A CA 1
ATOM 656 C C . ALA A 1 85 ? 7.582 -0.515 -4.971 1.00 97.31 85 ALA A C 1
ATOM 658 O O . ALA A 1 85 ? 8.406 0.367 -5.232 1.00 97.31 85 ALA A O 1
ATOM 659 N N . GLU A 1 86 ? 7.898 -1.808 -5.043 1.00 96.62 86 GLU A N 1
ATOM 660 C CA . GLU A 1 86 ? 9.218 -2.306 -5.443 1.00 96.62 86 GLU A CA 1
ATOM 661 C C . GLU A 1 86 ? 9.573 -1.911 -6.877 1.00 96.62 86 GLU A C 1
ATOM 663 O O . GLU A 1 86 ? 10.654 -1.368 -7.128 1.00 96.62 86 GLU A O 1
ATOM 668 N N . ARG A 1 87 ? 8.638 -2.089 -7.820 1.00 95.44 87 ARG A N 1
ATOM 669 C CA . ARG A 1 87 ? 8.818 -1.669 -9.220 1.00 95.44 87 ARG A CA 1
ATOM 670 C C . ARG A 1 87 ? 9.084 -0.175 -9.331 1.00 95.44 87 ARG A C 1
ATOM 672 O O . ARG A 1 87 ? 9.941 0.237 -10.116 1.00 95.44 87 ARG A O 1
ATOM 679 N N . TYR A 1 88 ? 8.376 0.641 -8.550 1.00 95.38 88 TYR A N 1
ATOM 680 C CA . TYR A 1 88 ? 8.607 2.081 -8.534 1.00 95.38 88 TYR A CA 1
ATOM 681 C C . TYR A 1 88 ? 10.006 2.423 -8.004 1.00 95.38 88 TYR A C 1
ATOM 683 O O . TYR A 1 88 ? 10.717 3.204 -8.642 1.00 95.38 88 TYR A O 1
ATOM 691 N N . LYS A 1 89 ? 10.446 1.801 -6.899 1.00 94.06 89 LYS A N 1
ATOM 692 C CA . LYS A 1 89 ? 11.805 1.979 -6.352 1.00 94.06 89 LYS A CA 1
ATOM 693 C C . LYS A 1 89 ? 12.878 1.597 -7.377 1.00 94.06 89 LYS A C 1
ATOM 695 O O . LYS A 1 89 ? 13.777 2.396 -7.637 1.00 94.06 89 LYS A O 1
ATOM 700 N N . ALA A 1 90 ? 12.747 0.434 -8.016 1.00 93.25 90 ALA A N 1
ATOM 701 C CA . ALA A 1 90 ? 13.683 -0.029 -9.040 1.00 93.25 90 ALA A CA 1
ATOM 702 C C . ALA A 1 90 ? 13.748 0.926 -10.247 1.00 93.25 90 ALA A C 1
ATOM 704 O O . ALA A 1 90 ? 14.832 1.290 -10.706 1.00 93.25 90 ALA A O 1
ATOM 705 N N . ASN A 1 91 ? 12.595 1.396 -10.735 1.00 90.94 91 ASN A N 1
ATOM 706 C CA . ASN A 1 91 ? 12.539 2.335 -11.857 1.00 90.94 91 ASN A CA 1
ATOM 707 C C . ASN A 1 91 ? 13.112 3.717 -11.500 1.00 90.94 91 ASN A C 1
ATOM 709 O O . ASN A 1 91 ? 13.754 4.359 -12.332 1.00 90.94 91 ASN A O 1
ATOM 713 N N . LYS A 1 92 ? 12.898 4.181 -10.264 1.00 89.88 92 LYS A N 1
ATOM 714 C CA . LYS A 1 92 ? 13.462 5.441 -9.773 1.00 89.88 92 LYS A CA 1
ATOM 715 C C . LYS A 1 92 ? 14.991 5.380 -9.743 1.00 89.88 92 LYS A C 1
ATOM 717 O O . LYS A 1 92 ? 15.634 6.264 -10.303 1.00 89.88 92 LYS A O 1
ATOM 722 N N . LEU A 1 93 ? 15.556 4.303 -9.192 1.00 85.75 93 LEU A N 1
ATOM 723 C CA . LEU A 1 93 ? 17.004 4.079 -9.159 1.00 85.75 93 LEU A CA 1
ATOM 724 C C . LEU A 1 93 ? 17.602 4.029 -10.568 1.00 85.75 93 LEU A C 1
ATOM 726 O O . LEU A 1 93 ? 18.585 4.714 -10.836 1.00 85.75 93 LEU A O 1
ATOM 730 N N . LYS A 1 94 ? 16.968 3.298 -11.494 1.00 86.12 94 LYS A N 1
ATOM 731 C CA . LYS A 1 94 ? 17.414 3.226 -12.891 1.00 86.12 94 LYS A CA 1
ATOM 732 C C . LYS A 1 94 ? 17.480 4.610 -13.545 1.00 86.12 94 LYS A C 1
ATOM 734 O O . LYS A 1 94 ? 18.509 4.964 -14.118 1.00 86.12 94 LYS A O 1
ATOM 739 N N . LYS A 1 95 ? 16.428 5.424 -13.408 1.00 84.94 95 LYS A N 1
ATOM 740 C CA . LYS A 1 95 ? 16.406 6.798 -13.941 1.00 84.94 95 LYS A CA 1
ATOM 741 C C . LYS A 1 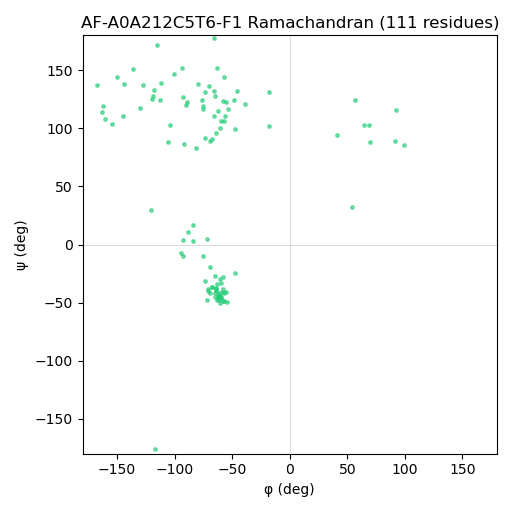95 ? 17.492 7.679 -13.329 1.00 84.94 95 LYS A C 1
ATOM 743 O O . LYS A 1 95 ? 18.128 8.448 -14.042 1.00 84.94 95 LYS A O 1
ATOM 748 N N . GLU A 1 96 ? 17.722 7.572 -12.024 1.00 81.19 96 GLU A N 1
ATOM 749 C CA . GLU A 1 96 ? 18.786 8.320 -11.350 1.00 81.19 96 GLU A CA 1
ATOM 750 C C . GLU A 1 96 ? 20.175 7.904 -11.848 1.00 81.19 96 GLU A C 1
ATOM 752 O O . GLU A 1 96 ? 21.020 8.768 -12.076 1.00 81.19 96 GLU A O 1
ATOM 757 N N . THR A 1 97 ? 20.412 6.609 -12.078 1.00 78.19 97 THR A N 1
ATOM 758 C CA . THR A 1 97 ? 21.681 6.120 -12.639 1.00 78.19 97 THR A CA 1
ATOM 759 C C . THR A 1 97 ? 21.875 6.516 -14.101 1.00 78.19 97 THR A C 1
ATOM 761 O O . THR A 1 97 ? 22.957 6.973 -14.455 1.00 78.19 97 THR A O 1
ATOM 764 N N . GLU A 1 98 ? 20.835 6.439 -14.937 1.00 76.62 98 GLU A N 1
ATOM 765 C CA . GLU A 1 98 ? 20.889 6.867 -16.344 1.00 76.62 98 GLU A CA 1
ATOM 766 C C . GLU A 1 98 ? 21.146 8.373 -16.472 1.00 76.62 98 GLU A C 1
ATOM 768 O O . GLU A 1 98 ? 21.912 8.802 -17.333 1.00 76.62 98 GLU A O 1
ATOM 773 N N . ASN A 1 99 ? 20.552 9.181 -15.590 1.00 67.38 99 ASN A N 1
ATOM 774 C CA . ASN A 1 99 ? 20.800 10.620 -15.552 1.00 67.38 99 ASN A CA 1
ATOM 775 C C . ASN A 1 99 ? 22.235 10.947 -15.113 1.00 67.38 99 ASN A C 1
ATOM 777 O O . ASN A 1 99 ? 22.828 11.889 -15.630 1.00 67.38 99 ASN A O 1
ATOM 781 N N . LYS A 1 100 ? 22.805 10.169 -14.182 1.00 63.50 100 LYS A N 1
ATOM 782 C CA . LYS A 1 100 ? 24.188 10.344 -13.705 1.00 63.50 100 LYS A CA 1
ATOM 783 C C . LYS A 1 100 ? 25.232 9.882 -14.722 1.00 63.50 100 LYS A C 1
ATOM 785 O O . LYS A 1 100 ? 26.306 10.467 -14.781 1.00 63.50 100 LYS A O 1
ATOM 790 N N . TRP A 1 101 ? 24.912 8.878 -15.538 1.00 60.78 101 TRP A N 1
ATOM 791 C CA . TRP A 1 101 ? 25.805 8.351 -16.576 1.00 60.78 101 TRP A CA 1
ATOM 792 C C . TRP A 1 101 ? 25.692 9.053 -17.927 1.00 60.78 101 TRP A C 1
ATOM 794 O O . TRP A 1 101 ? 26.270 8.552 -18.884 1.00 60.78 101 TRP A O 1
ATOM 804 N N . GLY A 1 102 ? 24.985 10.191 -17.992 1.00 57.22 102 GLY A N 1
ATOM 805 C CA . GLY A 1 102 ? 25.007 11.148 -19.097 1.00 57.22 102 GLY A CA 1
ATOM 806 C C . GLY A 1 102 ? 25.026 10.494 -20.473 1.00 57.22 102 GLY A C 1
ATOM 807 O O . GLY A 1 102 ? 26.095 10.204 -21.002 1.00 57.22 102 GLY A O 1
ATOM 808 N N . LYS A 1 103 ? 23.849 10.306 -21.088 1.00 62.44 103 LYS A N 1
ATOM 809 C CA . LYS A 1 103 ? 23.747 9.975 -22.521 1.00 62.44 103 LYS A CA 1
ATOM 810 C C . LYS A 1 103 ? 24.819 10.780 -23.273 1.00 62.44 103 LYS A C 1
ATOM 812 O O . LYS A 1 103 ? 24.766 12.007 -23.157 1.00 62.44 103 LYS A O 1
ATOM 817 N N . PRO A 1 104 ? 25.780 10.168 -23.996 1.00 59.56 104 PRO A N 1
ATOM 818 C CA . PRO A 1 104 ? 26.714 10.943 -24.792 1.00 59.56 104 PRO A CA 1
ATOM 819 C C . PRO A 1 104 ? 25.865 11.721 -25.787 1.00 59.56 104 PRO A C 1
ATOM 821 O O . PRO A 1 104 ? 25.227 11.1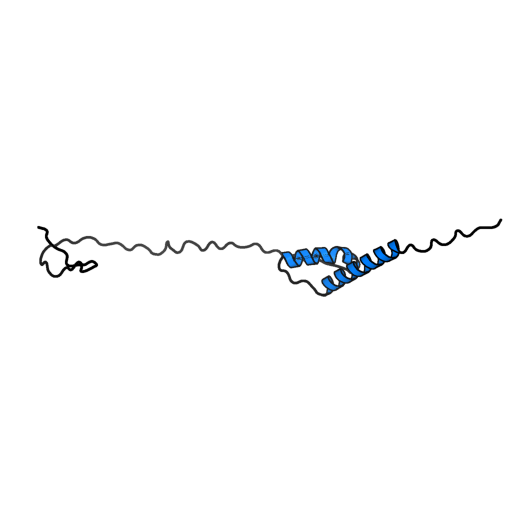52 -26.673 1.00 59.56 104 PRO A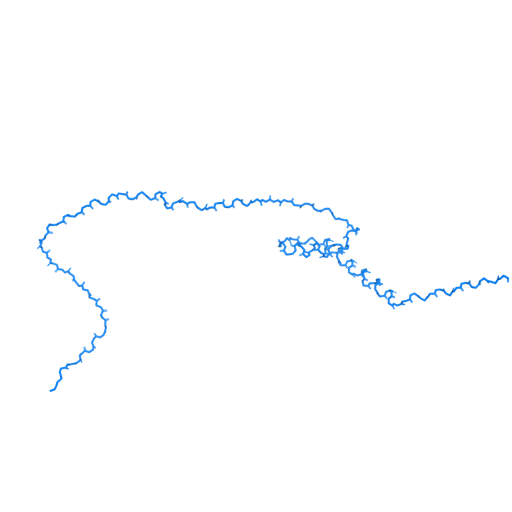 O 1
ATOM 824 N N . GLN A 1 105 ? 25.755 13.018 -25.526 1.00 62.78 105 GLN A N 1
ATOM 825 C CA . GLN A 1 105 ? 24.924 13.953 -26.251 1.00 62.78 105 GLN A CA 1
ATOM 826 C C . GLN A 1 105 ? 25.352 13.850 -27.710 1.00 62.78 105 GLN A C 1
ATOM 828 O O . GLN A 1 105 ? 26.499 14.144 -28.053 1.00 62.78 105 GLN A O 1
ATOM 833 N N . GLY A 1 106 ? 24.461 13.293 -28.534 1.00 62.66 106 GLY A N 1
ATOM 834 C CA . GLY A 1 106 ? 24.719 13.044 -29.942 1.00 62.66 106 GLY A CA 1
ATOM 835 C C . GLY A 1 106 ? 25.305 14.302 -30.564 1.00 62.66 106 GLY A C 1
ATOM 836 O O . GLY A 1 106 ? 24.733 15.385 -30.435 1.00 62.66 106 GLY A O 1
ATOM 837 N N . LYS A 1 107 ? 26.483 14.152 -31.174 1.00 65.81 107 LYS A N 1
ATOM 838 C CA . LYS A 1 107 ? 27.195 15.229 -31.865 1.00 65.81 107 LYS A CA 1
ATOM 839 C C . LYS A 1 107 ? 26.192 15.990 -32.745 1.00 65.81 107 LYS A C 1
ATOM 841 O O . LYS A 1 107 ? 25.442 15.328 -33.470 1.00 65.81 107 LYS A O 1
ATOM 846 N N . PRO A 1 108 ? 26.158 17.333 -32.719 1.00 65.75 108 PRO A N 1
ATOM 847 C CA . PRO A 1 108 ? 25.285 18.070 -33.619 1.00 65.75 108 PRO A CA 1
ATOM 848 C C . PRO A 1 108 ? 25.650 17.678 -35.054 1.00 65.75 108 PRO A C 1
ATOM 850 O O . PRO A 1 108 ? 26.818 17.761 -35.447 1.00 65.75 108 PRO A O 1
ATOM 853 N N . ARG A 1 109 ? 24.664 17.184 -35.817 1.00 66.94 109 ARG A N 1
ATOM 854 C CA . ARG A 1 109 ? 24.814 16.935 -37.254 1.00 66.94 109 ARG A CA 1
ATOM 855 C C . ARG A 1 109 ? 25.218 18.260 -37.891 1.00 66.94 109 ARG A C 1
ATOM 857 O O . ARG A 1 109 ? 24.403 19.172 -37.985 1.00 66.94 109 ARG A O 1
ATOM 864 N N . LYS A 1 110 ? 26.486 18.371 -38.285 1.00 67.12 110 LYS A N 1
ATOM 865 C CA . LYS A 1 110 ? 26.948 19.481 -39.110 1.00 67.12 110 LYS A CA 1
ATOM 866 C C . LYS A 1 110 ? 26.257 19.342 -40.461 1.00 67.12 110 LYS A C 1
ATOM 868 O O . LYS A 1 110 ? 26.513 18.383 -41.186 1.00 67.12 110 LYS A O 1
ATOM 873 N N . PHE A 1 111 ? 25.346 20.260 -40.752 1.00 67.12 111 PHE A N 1
ATOM 874 C CA . PHE A 1 111 ? 24.866 20.476 -42.106 1.00 67.12 111 PHE A CA 1
ATOM 875 C C . PHE A 1 111 ? 25.975 21.216 -42.854 1.00 67.12 111 PHE A C 1
ATOM 877 O O . PHE A 1 111 ? 26.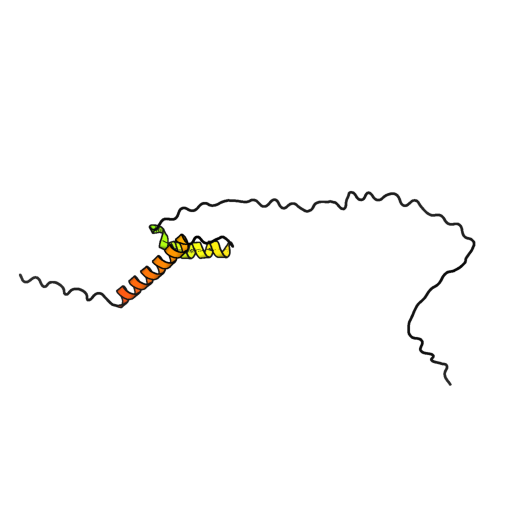393 22.290 -42.426 1.00 67.12 111 PHE A O 1
ATOM 884 N N . TYR A 1 112 ? 26.488 20.605 -43.916 1.00 66.31 112 TYR A N 1
ATOM 885 C CA . TYR A 1 112 ? 27.285 21.310 -44.912 1.00 66.31 112 TYR A CA 1
ATOM 886 C C . TYR A 1 112 ? 26.298 21.826 -45.965 1.00 66.31 112 TYR A C 1
ATOM 888 O O . TYR A 1 112 ? 25.549 21.026 -46.528 1.00 66.31 112 TYR A O 1
ATOM 896 N N . HIS A 1 113 ? 26.263 23.146 -46.145 1.00 68.75 113 HIS A N 1
ATOM 897 C CA . HIS A 1 113 ? 25.610 23.839 -47.254 1.00 68.75 113 HIS A CA 1
ATOM 898 C C . HIS A 1 113 ? 26.685 24.359 -48.201 1.00 68.75 113 HIS A C 1
ATOM 900 O O . HIS A 1 113 ? 27.744 24.782 -47.679 1.00 68.75 113 HIS A O 1
#

Sequence (113 aa):
MIFPETSKNMFTEWDVPGEQGKSVEPAHQSGGNPSLFSQTVLTLKKRTGVSITLITRNDWKIAGELINILERANQSVPEDLVSMAERYKANKLKKETENKWGKPQGKPRKFYH

pLDDT: mean 71.07, std 23.13, range [30.3, 98.19]

Radius of gyration: 43.55 Å; Cα contacts (8 Å, |Δi|>4): 25; chains: 1; bounding box: 61×40×139 Å

Organism: Cervus elaphus hippelaphus (NCBI:txid46360)

Mean predicted aligned error: 19.33 Å

Solvent-accessible surface area (backbone atoms only — not comparable to full-atom values): 8066 Å² total; per-residue (Å²): 134,83,86,87,85,84,88,78,84,77,91,77,89,85,89,86,86,89,80,88,86,78,95,72,88,80,75,88,79,74,86,77,74,76,75,71,86,67,78,62,84,78,78,78,79,77,85,83,86,85,86,86,84,89,82,56,82,89,48,23,82,50,29,55,59,51,48,58,48,30,55,76,66,74,42,87,76,56,68,71,47,51,55,34,23,51,53,38,52,54,52,51,52,50,53,54,50,53,64,73,65,48,74,79,74,74,75,79,81,80,79,86,129

Secondary structure (DSSP, 8-state):
---------------------------------GGGTT-------PPP--------GGGTTTHHHHHHHHHHTTPPPPHHHHHHHHHHHHHHHHHHHHHHT------------

Foldseek 3Di:
DDDDDDDPDDDDDDDDDDDPDDDDDDDDPDDDDPVPVPPDPDPPPDDDDDDDDDDDLVNLVCLVVVQVVCVVVVHDRDPVSVVSVVVVVVVVVVVVVPVVVDDPPPDPPDDDD